Protein AF-A0A833GD86-F1 (afdb_monomer_lite)

Sequence (91 aa):
MLILVTGATGKVGQGFIGRLLSDPGGGDACVRAPCHNRMIEETHRVSIAGGSIADRGVVAAAMEHDLAQLFDWVREYERASDDPRKVWYLG

Secondary structure (DSSP, 8-state):
-EEE-TTTTSHHHHHHHHHHHH-GGGTT-EEEEEESS-----BTTEEEEES-TTSHHHHHHHT-S-HHHHHHHHHH-PPPTT-----PPP-

Foldseek 3Di:
DEDEQEPCVDPVNVVVVVCLVPDPVNPLYAYEYADEPDDDDDDPRYHYQYHDPVDPVSVCVSPVPPPVVVVVVVVVDDDDPPPPDDDDDDD

pLDDT: mean 78.74, std 12.84, range [32.59, 91.31]

Structure (mmCIF, N/CA/C/O backbone):
data_AF-A0A833GD86-F1
#
_entry.id   AF-A0A833GD86-F1
#
loop_
_atom_site.group_PDB
_atom_site.id
_atom_site.type_symbol
_atom_site.label_atom_id
_atom_site.label_alt_id
_atom_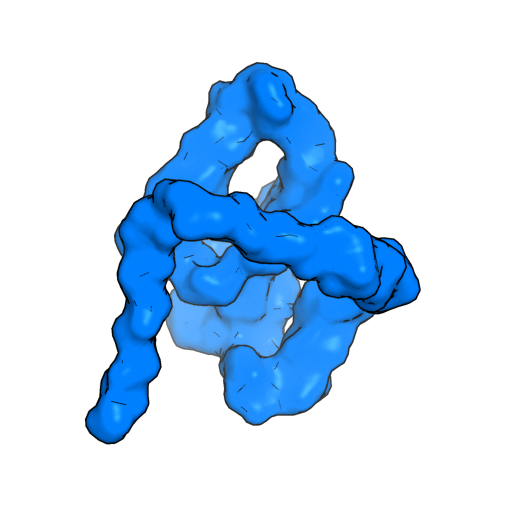site.label_comp_id
_atom_site.label_asym_id
_atom_site.label_entity_id
_atom_site.label_seq_id
_atom_site.pdbx_PDB_ins_code
_atom_site.Cartn_x
_atom_site.Cartn_y
_atom_site.Cartn_z
_atom_site.occupancy
_atom_site.B_iso_or_equiv
_atom_site.auth_seq_id
_atom_site.auth_comp_id
_atom_site.auth_asym_id
_atom_site.auth_atom_id
_atom_site.pdbx_PDB_model_num
ATOM 1 N N . MET A 1 1 ? 0.353 7.292 -10.893 1.00 78.00 1 MET A N 1
ATOM 2 C CA . MET A 1 1 ? 0.089 5.836 -10.736 1.00 78.00 1 MET A CA 1
ATOM 3 C C . MET A 1 1 ? 0.028 5.513 -9.249 1.00 78.00 1 MET A C 1
ATOM 5 O O . MET A 1 1 ? 0.871 6.032 -8.531 1.00 78.00 1 MET A O 1
ATOM 9 N N . LEU A 1 2 ? -0.927 4.707 -8.771 1.00 81.88 2 LEU A N 1
ATOM 10 C CA . LEU A 1 2 ? -1.001 4.311 -7.356 1.00 81.88 2 LEU A CA 1
ATOM 11 C C . LEU A 1 2 ? -0.532 2.863 -7.174 1.00 81.88 2 LEU A C 1
ATOM 13 O O . LEU A 1 2 ? -1.035 1.970 -7.846 1.00 81.88 2 LEU A O 1
ATOM 17 N N . ILE A 1 3 ? 0.405 2.635 -6.255 1.00 85.69 3 ILE A N 1
ATOM 18 C CA . ILE A 1 3 ? 0.927 1.309 -5.917 1.00 85.69 3 ILE A CA 1
ATOM 19 C C . ILE A 1 3 ? 0.512 0.955 -4.491 1.00 85.69 3 ILE A C 1
ATOM 21 O O . ILE A 1 3 ? 0.832 1.669 -3.538 1.00 85.69 3 ILE A O 1
ATOM 25 N N . LEU A 1 4 ? -0.168 -0.180 -4.340 1.00 88.19 4 LEU A N 1
ATOM 26 C CA . LEU A 1 4 ? -0.511 -0.737 -3.038 1.00 88.19 4 LEU A CA 1
ATOM 27 C C . LEU A 1 4 ? 0.657 -1.579 -2.510 1.00 88.19 4 LEU A C 1
ATOM 29 O O . LEU A 1 4 ? 1.044 -2.567 -3.131 1.00 88.19 4 LEU A O 1
ATOM 33 N N . VAL A 1 5 ? 1.203 -1.212 -1.350 1.00 88.69 5 VAL A N 1
ATOM 34 C CA . VAL A 1 5 ? 2.318 -1.938 -0.722 1.00 88.69 5 VAL A CA 1
ATOM 35 C C . VAL A 1 5 ? 1.857 -2.565 0.587 1.00 88.69 5 VAL A C 1
ATOM 37 O O . VAL A 1 5 ? 1.799 -1.922 1.635 1.00 88.69 5 VAL A O 1
ATOM 40 N N . THR A 1 6 ? 1.567 -3.861 0.545 1.00 87.00 6 THR A N 1
ATOM 41 C CA . THR A 1 6 ? 1.312 -4.658 1.749 1.00 87.00 6 THR A CA 1
ATOM 42 C C . THR A 1 6 ? 2.633 -4.963 2.453 1.00 87.00 6 THR A C 1
ATOM 44 O O . THR A 1 6 ? 3.599 -5.368 1.808 1.00 87.00 6 THR A O 1
ATOM 47 N N . GLY A 1 7 ? 2.704 -4.782 3.774 1.00 87.25 7 GLY A N 1
ATOM 48 C CA . GLY A 1 7 ? 3.962 -4.968 4.510 1.00 87.25 7 GLY A CA 1
ATOM 49 C C . GLY A 1 7 ? 4.958 -3.819 4.316 1.00 87.25 7 GLY A C 1
ATOM 50 O O . GLY A 1 7 ? 6.169 -4.027 4.417 1.00 87.25 7 GLY A O 1
ATOM 51 N N . ALA A 1 8 ? 4.458 -2.604 4.069 1.00 89.31 8 ALA A N 1
ATOM 52 C CA . ALA A 1 8 ? 5.255 -1.398 3.843 1.00 89.31 8 ALA A CA 1
ATOM 53 C C . ALA A 1 8 ? 6.283 -1.107 4.948 1.00 89.31 8 ALA A C 1
ATOM 55 O O . ALA A 1 8 ? 7.337 -0.547 4.675 1.00 89.31 8 ALA A O 1
ATOM 56 N N . THR A 1 9 ? 6.021 -1.526 6.188 1.00 89.69 9 THR A N 1
ATOM 57 C CA . THR A 1 9 ? 6.930 -1.335 7.333 1.00 89.69 9 THR A CA 1
ATOM 58 C C . THR A 1 9 ? 7.991 -2.438 7.454 1.00 89.69 9 THR A C 1
ATOM 60 O O . THR A 1 9 ? 8.770 -2.453 8.404 1.00 89.69 9 THR A O 1
ATOM 63 N N . GLY A 1 10 ? 7.952 -3.454 6.589 1.00 87.25 10 GLY A N 1
ATOM 64 C CA . GLY A 1 10 ? 8.915 -4.552 6.569 1.00 87.25 10 GLY A CA 1
ATOM 65 C C . GLY A 1 10 ? 10.196 -4.177 5.825 1.00 87.25 10 GLY A C 1
ATOM 66 O O . GLY A 1 10 ? 10.242 -3.180 5.112 1.00 87.25 10 GLY A O 1
ATOM 67 N N . LYS A 1 11 ? 11.235 -5.014 5.939 1.00 89.81 11 LYS A N 1
ATOM 68 C CA . LYS A 1 11 ? 12.537 -4.782 5.286 1.00 89.81 11 LYS A CA 1
ATOM 69 C C . LYS A 1 11 ? 12.400 -4.573 3.770 1.00 89.81 11 LYS A C 1
ATOM 71 O O . LYS A 1 11 ? 12.979 -3.642 3.224 1.00 89.81 11 LYS A O 1
ATOM 76 N N . VAL A 1 12 ? 11.613 -5.424 3.110 1.00 91.31 12 VAL A N 1
ATOM 77 C CA . VAL A 1 12 ? 11.391 -5.338 1.658 1.00 91.31 12 VAL A CA 1
ATOM 78 C C . VAL A 1 12 ? 10.520 -4.131 1.306 1.00 91.31 12 VAL A C 1
ATOM 80 O O . VAL A 1 12 ? 10.874 -3.386 0.399 1.00 91.31 12 VAL A O 1
ATOM 83 N N . GLY A 1 13 ? 9.432 -3.895 2.048 1.00 88.94 13 GLY A N 1
ATOM 84 C CA . GLY A 1 13 ? 8.529 -2.764 1.813 1.00 88.94 13 GLY A CA 1
ATOM 85 C C . GLY A 1 13 ? 9.233 -1.410 1.922 1.00 88.94 13 GLY A C 1
ATOM 86 O O . GLY A 1 13 ? 9.134 -0.597 1.010 1.00 88.94 13 GLY A O 1
ATOM 87 N N . GLN A 1 14 ? 10.019 -1.202 2.982 1.00 90.12 14 GLN A N 1
ATOM 88 C CA . GLN A 1 14 ? 10.807 0.019 3.176 1.00 90.12 14 GLN A CA 1
ATOM 89 C C . GLN A 1 14 ? 11.847 0.220 2.066 1.00 90.12 14 GLN A C 1
ATOM 91 O O . GLN A 1 14 ? 11.961 1.317 1.524 1.00 90.12 14 GLN A O 1
ATOM 96 N N . GLY A 1 15 ? 12.574 -0.839 1.688 1.00 89.81 15 GLY A N 1
ATOM 97 C CA . GLY A 1 15 ? 13.554 -0.771 0.600 1.00 89.81 15 GLY A CA 1
ATOM 98 C C . GLY A 1 15 ? 12.914 -0.445 -0.752 1.00 89.81 15 GLY A C 1
ATOM 99 O O . GLY A 1 15 ? 13.419 0.403 -1.485 1.00 89.81 15 GLY A O 1
ATOM 100 N N . PHE A 1 16 ? 11.775 -1.073 -1.056 1.00 90.75 16 PHE A N 1
ATOM 101 C CA . PHE A 1 16 ? 11.006 -0.800 -2.267 1.00 90.75 16 PHE A CA 1
ATOM 102 C C . PHE A 1 16 ? 10.515 0.650 -2.313 1.00 90.75 16 PHE A C 1
ATOM 104 O O . PHE A 1 16 ? 10.787 1.344 -3.289 1.00 90.75 16 PHE A O 1
ATOM 111 N N . ILE A 1 17 ? 9.848 1.125 -1.254 1.00 90.00 17 ILE A N 1
ATOM 112 C CA . ILE A 1 17 ? 9.313 2.493 -1.184 1.00 90.00 17 ILE A CA 1
ATOM 113 C C . ILE A 1 17 ? 10.449 3.509 -1.313 1.00 90.00 17 ILE A C 1
ATOM 115 O O . ILE A 1 17 ? 10.366 4.413 -2.140 1.00 90.00 17 ILE A O 1
ATOM 119 N N . GLY A 1 18 ? 11.542 3.330 -0.565 1.00 89.31 18 GLY A N 1
ATOM 120 C CA . GLY A 1 18 ? 12.694 4.226 -0.645 1.00 89.31 18 GLY A CA 1
ATOM 121 C C . GLY A 1 18 ? 13.276 4.303 -2.057 1.00 89.31 18 GLY A C 1
ATOM 122 O O . GLY A 1 18 ? 13.530 5.395 -2.567 1.00 89.31 18 GLY A O 1
ATOM 123 N N . ARG A 1 19 ? 13.435 3.154 -2.729 1.00 89.50 19 ARG A N 1
ATOM 124 C CA . ARG A 1 19 ? 13.983 3.107 -4.089 1.00 89.50 19 ARG A CA 1
ATOM 125 C C . ARG A 1 19 ? 13.031 3.702 -5.123 1.00 89.50 19 ARG A C 1
ATOM 127 O O . ARG A 1 19 ? 13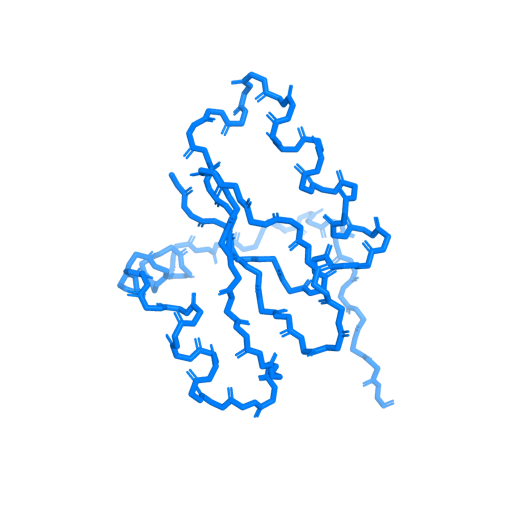.515 4.416 -5.994 1.00 89.50 19 ARG A O 1
ATOM 134 N N . LEU A 1 20 ? 11.729 3.427 -5.015 1.00 87.38 20 LEU A N 1
ATOM 135 C CA . LEU A 1 20 ? 10.686 3.947 -5.902 1.00 87.38 20 LEU A CA 1
ATOM 136 C C . LEU A 1 20 ? 10.610 5.474 -5.840 1.00 87.38 20 LEU A C 1
ATOM 138 O O . LEU A 1 20 ? 10.566 6.128 -6.875 1.00 87.38 20 LEU A O 1
ATOM 142 N N . LEU A 1 21 ? 10.613 6.039 -4.631 1.00 87.12 21 LEU A N 1
ATOM 143 C CA . LEU A 1 21 ? 10.510 7.487 -4.439 1.00 87.12 21 LEU A CA 1
ATOM 144 C C . LEU A 1 21 ? 11.782 8.229 -4.863 1.00 87.12 21 LEU A C 1
ATOM 146 O O . LEU A 1 21 ? 11.700 9.386 -5.264 1.00 87.12 21 LEU A O 1
ATOM 150 N N . SER A 1 22 ? 12.936 7.563 -4.790 1.00 86.25 22 SER A N 1
ATOM 151 C CA . SER A 1 22 ? 14.230 8.135 -5.181 1.00 86.25 22 SER A CA 1
ATOM 152 C C . SER A 1 22 ? 14.564 7.937 -6.666 1.00 86.25 22 SER A C 1
ATOM 154 O O . SER A 1 22 ? 15.541 8.513 -7.137 1.00 86.25 22 SER A O 1
ATOM 156 N N . ASP A 1 23 ? 13.813 7.105 -7.401 1.00 81.94 23 ASP A N 1
ATOM 157 C CA . ASP A 1 23 ? 14.048 6.859 -8.828 1.00 81.94 23 ASP A CA 1
ATOM 158 C C . ASP A 1 23 ? 13.397 7.951 -9.689 1.00 81.94 23 ASP A C 1
ATOM 160 O O . ASP A 1 23 ? 12.171 8.087 -9.649 1.00 81.94 23 ASP A O 1
ATOM 164 N N . PRO A 1 24 ? 14.151 8.668 -10.539 1.00 73.88 24 PRO A N 1
ATOM 165 C CA . PRO A 1 24 ? 13.565 9.542 -11.555 1.00 73.88 24 PRO A CA 1
ATOM 166 C C . PRO A 1 24 ? 12.612 8.798 -12.506 1.00 73.88 24 PRO A C 1
ATOM 168 O O . PRO A 1 24 ? 11.607 9.358 -12.938 1.00 73.88 24 PRO A O 1
ATOM 171 N N . GLY A 1 25 ? 12.878 7.519 -12.794 1.00 76.38 25 GLY A N 1
ATOM 172 C CA . GLY A 1 25 ? 11.995 6.641 -13.567 1.00 76.38 25 GLY A CA 1
ATOM 173 C C . GLY A 1 25 ? 10.735 6.203 -12.812 1.00 76.38 25 GLY A C 1
ATOM 174 O O . GLY A 1 25 ? 9.811 5.673 -13.421 1.00 76.38 25 GLY A O 1
ATOM 175 N N . GLY A 1 26 ? 10.666 6.451 -11.499 1.00 64.94 26 GLY A N 1
ATOM 176 C CA . GLY A 1 26 ? 9.476 6.237 -10.674 1.00 64.94 26 GLY A CA 1
ATOM 177 C C . GLY A 1 26 ? 8.373 7.278 -10.898 1.00 64.94 26 GLY A C 1
ATOM 178 O O . GLY A 1 26 ? 7.260 7.083 -10.406 1.00 64.94 26 GLY A O 1
ATOM 179 N N . GLY A 1 27 ? 8.661 8.365 -11.629 1.00 81.19 27 GLY A N 1
ATOM 180 C CA . GLY A 1 27 ? 7.700 9.404 -12.013 1.00 81.19 27 GLY A CA 1
ATOM 181 C C . GLY A 1 27 ? 6.835 9.890 -10.845 1.00 81.19 27 GLY A C 1
ATOM 182 O O . GLY A 1 27 ? 7.307 9.991 -9.712 1.00 81.19 27 GLY A O 1
ATOM 183 N N . ASP A 1 28 ? 5.540 10.086 -11.107 1.00 82.56 28 ASP A N 1
ATOM 184 C CA . ASP A 1 28 ? 4.529 10.493 -10.117 1.00 82.56 28 ASP A CA 1
ATOM 185 C C . ASP A 1 28 ? 3.848 9.286 -9.445 1.00 82.56 28 ASP A C 1
ATOM 187 O O . ASP A 1 28 ? 2.639 9.273 -9.184 1.00 82.56 28 ASP A O 1
ATOM 191 N N . ALA A 1 29 ? 4.589 8.195 -9.229 1.00 83.69 29 ALA A N 1
ATOM 192 C CA . ALA A 1 29 ? 4.056 7.058 -8.491 1.00 83.69 29 ALA A CA 1
ATOM 193 C C . ALA A 1 29 ? 3.780 7.453 -7.032 1.00 83.69 29 ALA A C 1
ATOM 195 O O . ALA A 1 29 ? 4.674 7.945 -6.336 1.00 83.69 29 ALA A O 1
ATOM 196 N N . CYS A 1 30 ? 2.560 7.200 -6.571 1.00 87.12 30 CYS A N 1
ATOM 197 C CA . CYS A 1 30 ? 2.161 7.309 -5.176 1.00 87.12 30 CYS A CA 1
ATOM 198 C C . CYS A 1 30 ? 2.036 5.910 -4.573 1.00 87.12 30 CYS A C 1
ATOM 200 O O . CYS A 1 30 ? 1.701 4.945 -5.262 1.00 87.12 30 CYS A O 1
ATOM 202 N N . VAL A 1 31 ? 2.273 5.807 -3.274 1.00 88.88 31 VAL A N 1
ATOM 203 C CA . VAL A 1 31 ? 2.154 4.580 -2.494 1.00 88.88 31 VAL A CA 1
ATOM 204 C C . VAL A 1 31 ? 0.965 4.699 -1.551 1.00 88.88 31 VAL A C 1
ATOM 206 O O . VAL A 1 31 ? 0.792 5.713 -0.870 1.00 88.88 31 VAL A O 1
ATOM 209 N N . ARG A 1 32 ? 0.167 3.635 -1.474 1.00 89.75 32 ARG A N 1
ATOM 210 C CA . ARG A 1 32 ? -0.776 3.418 -0.377 1.00 89.75 32 ARG A CA 1
ATOM 211 C C . ARG A 1 32 ? -0.369 2.175 0.397 1.00 89.75 32 ARG A C 1
ATOM 213 O O . ARG A 1 32 ? -0.084 1.135 -0.195 1.00 89.75 32 ARG A O 1
ATOM 220 N N . ALA A 1 33 ? -0.322 2.286 1.717 1.00 87.06 33 ALA A N 1
ATOM 221 C CA . ALA A 1 33 ? 0.137 1.216 2.590 1.00 87.06 33 ALA A CA 1
ATOM 222 C C . ALA A 1 33 ? -0.917 0.887 3.653 1.00 87.06 33 ALA A C 1
ATOM 224 O O . ALA A 1 33 ? -1.193 1.729 4.507 1.00 87.06 33 ALA A O 1
ATOM 225 N N . PRO A 1 34 ? -1.491 -0.329 3.648 1.00 83.62 34 PRO A N 1
ATOM 226 C CA . PRO A 1 34 ? -2.250 -0.832 4.781 1.00 83.62 34 PRO A CA 1
ATOM 227 C C . PRO A 1 34 ? -1.308 -1.083 5.965 1.00 83.62 34 PRO A C 1
ATOM 229 O O . PRO A 1 34 ? -0.403 -1.920 5.870 1.00 83.62 34 PRO A O 1
ATOM 232 N N . CYS A 1 35 ? -1.499 -0.362 7.069 1.00 81.00 35 CYS A N 1
ATOM 233 C CA . CYS A 1 35 ? -0.624 -0.416 8.242 1.00 81.00 35 CYS A CA 1
ATOM 234 C C . CYS A 1 35 ? -1.438 -0.673 9.516 1.00 81.00 35 CYS A C 1
ATOM 236 O O . CYS A 1 35 ? -2.331 0.100 9.850 1.00 81.00 35 CYS A O 1
ATOM 238 N N . HIS A 1 36 ? -1.106 -1.746 10.246 1.00 80.50 36 HIS A N 1
ATOM 239 C CA . HIS A 1 36 ? -1.826 -2.144 11.464 1.00 80.50 36 HIS A CA 1
ATOM 240 C C . HIS A 1 36 ? -1.127 -1.679 12.753 1.00 80.50 36 HIS A C 1
ATOM 242 O O . HIS A 1 36 ? -1.656 -0.840 13.470 1.00 80.50 36 HIS A O 1
ATOM 248 N N . ASN A 1 37 ? 0.082 -2.188 13.031 1.00 77.69 37 ASN A N 1
ATOM 249 C CA . ASN A 1 37 ? 0.814 -1.901 14.281 1.00 77.69 37 ASN A CA 1
ATOM 250 C C . ASN A 1 37 ? 2.006 -0.959 14.112 1.00 77.69 37 ASN A C 1
ATOM 252 O O . ASN A 1 37 ? 2.502 -0.403 15.087 1.00 77.69 37 ASN A O 1
ATOM 256 N N . ARG A 1 38 ? 2.534 -0.849 12.895 1.00 77.19 38 ARG A N 1
ATOM 257 C CA . ARG A 1 38 ? 3.684 -0.004 12.582 1.00 77.19 38 ARG A CA 1
ATOM 258 C C . ARG A 1 38 ? 3.250 0.957 11.502 1.00 77.19 38 ARG A C 1
ATOM 260 O O . ARG A 1 38 ? 2.638 0.530 10.529 1.00 77.19 38 ARG A O 1
ATOM 267 N N . MET A 1 39 ? 3.560 2.225 11.705 1.00 78.94 39 MET A N 1
ATOM 268 C CA . MET A 1 39 ? 3.244 3.288 10.766 1.00 78.94 39 MET A CA 1
ATOM 269 C C . MET A 1 39 ? 4.511 3.671 10.011 1.00 78.94 39 MET A C 1
ATOM 271 O O . MET A 1 39 ? 5.625 3.491 10.506 1.00 78.94 39 MET A O 1
ATOM 275 N N . ILE A 1 40 ? 4.320 4.165 8.798 1.00 83.00 40 ILE A N 1
ATOM 276 C CA . ILE A 1 40 ? 5.350 4.857 8.026 1.00 83.00 40 ILE A CA 1
ATOM 277 C C . ILE A 1 40 ? 4.991 6.341 8.018 1.00 83.00 40 ILE A C 1
ATOM 279 O O . ILE A 1 40 ? 3.866 6.707 8.352 1.00 83.00 40 ILE A O 1
ATOM 283 N N . GLU A 1 41 ? 5.938 7.207 7.697 1.00 85.38 41 GLU A N 1
ATOM 284 C CA . GLU A 1 41 ? 5.628 8.630 7.599 1.00 85.38 41 GLU A CA 1
ATOM 285 C C . GLU A 1 41 ? 4.759 8.885 6.361 1.00 85.38 41 GLU A C 1
ATOM 287 O O . GLU A 1 41 ? 5.092 8.446 5.255 1.00 85.38 41 GLU A O 1
ATOM 292 N N . GLU A 1 42 ? 3.625 9.559 6.554 1.00 88.62 42 GLU A N 1
ATOM 293 C CA . GLU A 1 42 ? 2.804 10.015 5.437 1.00 88.62 42 GLU A CA 1
ATOM 294 C C . GLU A 1 42 ? 3.476 11.199 4.749 1.00 88.62 42 GLU A C 1
ATOM 296 O O . GLU A 1 42 ? 4.005 12.109 5.382 1.00 88.62 42 GLU A O 1
ATOM 301 N N . THR A 1 43 ? 3.448 11.190 3.423 1.00 89.19 43 THR A N 1
ATOM 302 C CA . THR A 1 43 ? 4.018 12.253 2.595 1.00 89.19 43 THR A CA 1
ATOM 303 C C . THR A 1 43 ? 3.083 12.532 1.428 1.00 89.19 43 THR A C 1
ATOM 305 O O . THR A 1 43 ? 2.152 11.776 1.161 1.00 89.19 43 THR A O 1
ATOM 308 N N . HIS A 1 44 ? 3.375 13.564 0.639 1.00 86.31 44 HIS A N 1
ATOM 309 C CA . HIS A 1 44 ? 2.633 13.841 -0.596 1.00 86.31 44 HIS A CA 1
ATOM 310 C C . HIS A 1 44 ? 2.585 12.657 -1.592 1.00 86.31 44 HIS A C 1
ATOM 312 O O . HIS A 1 44 ? 1.712 12.629 -2.454 1.00 86.31 44 HIS A O 1
ATOM 318 N N . ARG A 1 45 ? 3.492 11.670 -1.473 1.00 87.50 45 ARG A N 1
ATOM 319 C CA . ARG A 1 45 ? 3.528 10.447 -2.298 1.00 87.50 45 ARG A CA 1
ATOM 320 C C . ARG A 1 45 ? 3.254 9.166 -1.514 1.00 87.50 45 ARG A C 1
ATOM 322 O O . ARG A 1 45 ? 3.291 8.093 -2.110 1.00 87.50 45 ARG A O 1
ATOM 329 N N . VAL A 1 46 ? 2.997 9.237 -0.209 1.00 89.81 46 VAL A N 1
ATOM 330 C CA . VAL A 1 46 ? 2.778 8.065 0.652 1.00 89.81 46 VAL A CA 1
ATOM 331 C C . VAL A 1 46 ? 1.567 8.312 1.541 1.00 89.81 46 VAL A C 1
ATOM 333 O O . VAL A 1 46 ? 1.590 9.202 2.381 1.00 89.81 46 VAL A O 1
ATOM 336 N N . SER A 1 47 ? 0.537 7.487 1.379 1.00 90.44 47 SER A N 1
ATOM 337 C CA . SER A 1 47 ? -0.682 7.503 2.199 1.00 90.44 47 SER A CA 1
ATOM 338 C C . SER A 1 47 ? -0.844 6.191 2.958 1.00 90.44 47 SER A C 1
ATOM 340 O O . SER A 1 47 ? -0.455 5.128 2.457 1.00 90.44 47 SER A O 1
ATOM 342 N N . ILE A 1 48 ? -1.438 6.236 4.149 1.00 87.69 48 ILE A N 1
ATOM 343 C CA . ILE A 1 48 ? -1.713 5.043 4.946 1.00 87.69 48 ILE A CA 1
ATOM 344 C C . ILE A 1 48 ? -3.207 4.727 4.962 1.00 87.69 48 ILE A C 1
ATOM 346 O O . ILE A 1 48 ? -4.051 5.575 5.227 1.00 87.69 48 ILE A O 1
ATOM 350 N N . ALA A 1 49 ? -3.527 3.453 4.735 1.00 84.69 49 ALA A N 1
ATOM 351 C CA . ALA A 1 49 ? -4.811 2.881 5.116 1.00 84.69 49 ALA A CA 1
ATOM 352 C C . ALA A 1 49 ? -4.635 2.210 6.488 1.00 84.69 49 ALA A C 1
ATOM 354 O O . ALA A 1 49 ? -4.008 1.157 6.605 1.00 84.69 49 ALA A O 1
ATOM 355 N N . GLY A 1 50 ? -5.113 2.852 7.552 1.00 81.56 50 GLY A N 1
ATOM 356 C CA . GLY A 1 50 ? -4.969 2.323 8.908 1.00 81.56 50 GLY A CA 1
ATOM 357 C C . GLY A 1 50 ? -5.794 1.051 9.106 1.00 81.56 50 GLY A C 1
ATOM 358 O O . GLY A 1 50 ? -6.988 1.043 8.824 1.00 81.56 50 GLY A O 1
ATOM 359 N N . GLY A 1 51 ? -5.170 -0.011 9.616 1.00 82.62 51 GLY A N 1
ATOM 360 C CA . GLY A 1 51 ? -5.845 -1.247 10.003 1.00 82.62 51 GLY A CA 1
ATOM 361 C C . GLY A 1 51 ? -5.208 -2.521 9.448 1.00 82.62 51 GLY A C 1
ATOM 362 O O . GLY A 1 51 ? -4.129 -2.517 8.855 1.00 82.62 51 GLY A O 1
ATOM 363 N N . SER A 1 52 ? -5.855 -3.653 9.720 1.00 82.69 52 SER A N 1
ATOM 364 C CA . SER A 1 52 ? -5.373 -4.968 9.295 1.00 82.69 52 SER A CA 1
ATOM 365 C C . SER A 1 52 ? -5.850 -5.285 7.884 1.00 82.69 52 SER A C 1
ATOM 367 O O . SER A 1 52 ? -7.013 -5.070 7.569 1.00 82.69 52 SER A O 1
ATOM 369 N N . ILE A 1 53 ? -4.997 -5.901 7.063 1.00 83.44 53 ILE A N 1
ATOM 370 C CA . ILE A 1 53 ? -5.417 -6.453 5.764 1.00 83.44 53 ILE A CA 1
ATOM 371 C C . ILE A 1 53 ? -6.457 -7.582 5.909 1.00 83.44 53 ILE A C 1
ATOM 373 O O . ILE A 1 53 ? -7.140 -7.920 4.950 1.00 83.44 53 ILE A O 1
ATOM 377 N N . ALA A 1 54 ? -6.597 -8.163 7.107 1.00 85.19 54 ALA A N 1
ATOM 378 C CA . ALA A 1 54 ? -7.660 -9.120 7.407 1.00 85.19 54 ALA A CA 1
ATOM 379 C C . ALA A 1 54 ? -9.048 -8.456 7.521 1.00 85.19 54 ALA A C 1
ATOM 381 O O . ALA A 1 54 ? -10.065 -9.147 7.466 1.00 85.19 54 ALA A O 1
ATOM 382 N N . ASP A 1 55 ? -9.098 -7.133 7.685 1.00 86.12 55 ASP A N 1
ATOM 383 C CA . ASP A 1 55 ? -10.334 -6.362 7.729 1.00 86.12 55 ASP A CA 1
ATOM 384 C C . ASP A 1 55 ? -10.746 -5.946 6.309 1.00 86.12 55 ASP A C 1
ATOM 386 O O . ASP A 1 55 ? -10.028 -5.237 5.599 1.00 86.12 55 ASP A O 1
ATOM 390 N N . ARG A 1 56 ? -11.944 -6.373 5.894 1.00 85.75 56 ARG A N 1
ATOM 391 C CA . ARG A 1 56 ? -12.500 -6.048 4.575 1.00 85.75 56 ARG A CA 1
ATOM 392 C C . ARG A 1 56 ? -12.698 -4.549 4.352 1.00 85.75 56 ARG A C 1
ATOM 394 O O . ARG A 1 56 ? -12.535 -4.106 3.221 1.00 85.75 56 ARG A O 1
ATOM 401 N N . GLY A 1 57 ? -13.042 -3.782 5.383 1.00 85.12 57 GLY A N 1
ATOM 402 C CA . GLY A 1 57 ? -13.208 -2.332 5.287 1.00 85.12 57 GLY A CA 1
ATOM 403 C C . GLY A 1 57 ? -11.881 -1.627 5.022 1.00 85.12 57 GLY A C 1
ATOM 404 O O . GLY A 1 57 ? -11.813 -0.734 4.182 1.00 85.12 57 GLY A O 1
ATOM 405 N N . VAL A 1 58 ? -10.804 -2.093 5.657 1.00 84.38 58 VAL A N 1
ATOM 406 C CA . VAL A 1 58 ? -9.444 -1.580 5.423 1.00 84.38 58 VAL A CA 1
ATOM 407 C C . VAL A 1 58 ? -8.986 -1.902 4.006 1.00 84.38 58 VAL A C 1
ATOM 409 O O . VAL A 1 58 ? -8.423 -1.041 3.334 1.00 84.38 58 VAL A O 1
ATOM 412 N N . VAL A 1 59 ? -9.255 -3.120 3.525 1.00 85.19 59 VAL A N 1
ATOM 413 C CA . VAL A 1 59 ? -8.966 -3.503 2.136 1.00 85.19 59 VAL A CA 1
ATOM 414 C C . VAL A 1 59 ? -9.768 -2.644 1.161 1.00 85.19 59 VAL A C 1
ATOM 416 O O . VAL A 1 59 ? -9.186 -2.110 0.223 1.00 85.19 59 VAL A O 1
ATOM 419 N N . ALA A 1 60 ? -11.064 -2.442 1.402 1.00 84.56 60 ALA A N 1
ATOM 420 C CA . ALA A 1 60 ? -11.906 -1.603 0.552 1.00 84.56 60 ALA A CA 1
ATOM 421 C C . ALA A 1 60 ? -11.392 -0.155 0.482 1.00 84.56 60 ALA A C 1
ATOM 423 O O . ALA A 1 60 ? -11.210 0.362 -0.614 1.00 84.56 60 ALA A O 1
ATOM 424 N N . ALA A 1 61 ? -11.061 0.462 1.620 1.00 82.44 61 ALA A N 1
ATOM 425 C CA . ALA A 1 61 ? -10.488 1.811 1.672 1.00 82.44 61 ALA A CA 1
ATOM 426 C C . ALA A 1 61 ? -9.099 1.887 1.002 1.00 82.44 61 ALA A C 1
ATOM 428 O O . ALA A 1 61 ? -8.763 2.833 0.283 1.00 82.44 61 ALA A O 1
ATOM 429 N N . ALA A 1 62 ? -8.268 0.857 1.191 1.00 84.19 62 ALA A N 1
ATOM 430 C CA . ALA A 1 62 ? -6.970 0.766 0.534 1.00 84.19 62 ALA A CA 1
ATOM 431 C C . ALA A 1 62 ? -7.096 0.637 -0.993 1.00 84.19 62 ALA A C 1
ATOM 433 O O . ALA A 1 62 ? -6.244 1.147 -1.721 1.00 84.19 62 ALA A O 1
ATOM 434 N N . MET A 1 63 ? -8.164 -0.007 -1.464 1.00 82.50 63 MET A N 1
ATOM 435 C CA . MET A 1 63 ? -8.472 -0.230 -2.875 1.00 82.50 63 MET A CA 1
ATOM 436 C C . MET A 1 63 ? -9.426 0.813 -3.473 1.00 82.50 63 MET A C 1
ATOM 438 O O . MET A 1 63 ? -9.778 0.692 -4.637 1.00 82.50 63 MET A O 1
ATOM 442 N N . GLU A 1 64 ? -9.829 1.847 -2.729 1.00 79.00 64 GLU A N 1
ATOM 443 C CA . GLU A 1 64 ? -10.837 2.836 -3.159 1.00 79.00 64 GLU A CA 1
ATOM 444 C C . GLU A 1 64 ? -10.420 3.662 -4.402 1.00 79.00 64 GLU A C 1
ATOM 446 O O . GLU A 1 64 ? -11.211 4.432 -4.939 1.00 79.00 64 GLU A O 1
ATOM 451 N N . HIS A 1 65 ? -9.206 3.468 -4.932 1.00 65.31 65 HIS A N 1
ATOM 452 C CA . HIS A 1 65 ? -8.824 3.951 -6.260 1.00 65.31 65 HIS A CA 1
ATOM 453 C C . HIS A 1 65 ? -9.038 2.900 -7.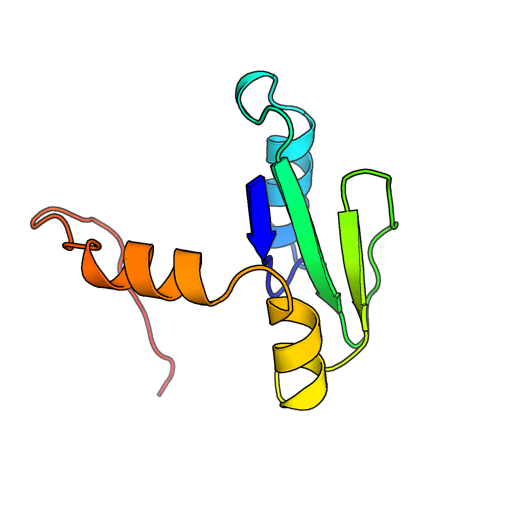350 1.00 65.31 65 HIS A C 1
ATOM 455 O O . HIS A 1 65 ? -8.550 1.779 -7.255 1.00 65.31 65 HIS A O 1
ATOM 461 N N . ASP A 1 66 ? -9.738 3.347 -8.392 1.00 58.62 66 ASP A N 1
ATOM 462 C CA . ASP A 1 66 ? -10.125 2.680 -9.635 1.00 58.62 66 ASP A CA 1
ATOM 463 C C . ASP A 1 66 ? -9.842 1.171 -9.733 1.00 58.62 66 ASP A C 1
ATOM 465 O O . ASP A 1 66 ? -9.000 0.694 -10.498 1.00 58.62 66 ASP A O 1
ATOM 469 N N . LEU A 1 67 ? -10.616 0.402 -8.961 1.00 54.72 67 LEU A N 1
ATOM 470 C CA . LEU A 1 67 ? -10.719 -1.051 -9.087 1.00 54.72 67 LEU A CA 1
ATOM 471 C C . LEU A 1 67 ? -10.995 -1.488 -10.533 1.00 54.72 67 LEU A C 1
ATOM 473 O O . LEU A 1 67 ? -10.593 -2.589 -10.903 1.00 54.72 67 LEU A O 1
ATOM 477 N N . ALA A 1 68 ? -11.649 -0.652 -11.349 1.00 55.28 68 ALA A N 1
ATOM 478 C CA . ALA A 1 68 ? -11.928 -0.977 -12.743 1.00 55.28 68 ALA A CA 1
ATOM 479 C C . ALA A 1 68 ? -10.631 -1.119 -13.555 1.00 55.28 68 ALA A C 1
ATOM 481 O O . ALA A 1 68 ? -10.455 -2.129 -14.230 1.00 55.28 68 ALA A O 1
ATOM 482 N N . GLN A 1 69 ? -9.667 -0.208 -13.378 1.00 58.47 69 GLN A N 1
ATOM 483 C CA . GLN A 1 69 ? -8.352 -0.320 -14.024 1.00 58.47 69 GLN A CA 1
ATOM 484 C C . GLN A 1 69 ? -7.578 -1.559 -13.561 1.00 58.47 69 GLN A C 1
ATOM 486 O O . GLN A 1 69 ? -6.882 -2.182 -14.359 1.00 58.47 69 GLN A O 1
ATOM 491 N N . LEU A 1 70 ? -7.707 -1.951 -12.288 1.00 58.59 70 LEU A N 1
ATOM 492 C CA . LEU A 1 70 ? -7.094 -3.185 -11.793 1.00 58.59 70 LEU A CA 1
ATOM 493 C C . LEU A 1 70 ? -7.701 -4.414 -12.483 1.00 58.59 70 LEU A C 1
ATOM 495 O O . LEU A 1 70 ? -6.964 -5.300 -12.907 1.00 58.59 70 LEU A O 1
ATOM 499 N N . PHE A 1 71 ? -9.028 -4.474 -12.608 1.00 63.56 71 PHE A N 1
ATOM 500 C CA . PHE A 1 71 ? -9.706 -5.572 -13.297 1.00 63.56 71 PHE A CA 1
ATOM 501 C C . PHE A 1 71 ? -9.328 -5.656 -14.775 1.00 63.56 71 PHE A C 1
ATOM 503 O O . PHE A 1 71 ? -9.078 -6.760 -15.264 1.00 63.56 71 PHE A O 1
ATOM 510 N N . ASP A 1 72 ? -9.242 -4.516 -15.458 1.00 65.12 72 ASP A N 1
ATOM 511 C CA . ASP A 1 72 ? -8.810 -4.453 -16.854 1.00 65.12 72 ASP A CA 1
ATOM 512 C C . ASP A 1 72 ? -7.358 -4.938 -17.001 1.00 65.12 72 ASP A C 1
ATOM 514 O O . ASP A 1 72 ? -7.067 -5.784 -17.844 1.00 65.12 72 ASP A O 1
ATOM 518 N N . TRP A 1 73 ? -6.466 -4.530 -16.094 1.00 60.06 73 TRP A N 1
ATOM 519 C CA . TRP A 1 73 ? -5.066 -4.959 -16.108 1.00 60.06 73 TRP A CA 1
ATOM 520 C C . TRP A 1 73 ? -4.884 -6.448 -15.778 1.00 60.06 73 TRP A C 1
ATOM 522 O O . TRP A 1 73 ? -4.089 -7.136 -16.414 1.00 60.06 73 TRP A O 1
ATOM 532 N N . VAL A 1 74 ? -5.636 -6.983 -14.807 1.00 74.31 74 VAL A N 1
ATOM 533 C CA . VAL A 1 74 ? -5.602 -8.420 -14.476 1.00 74.31 74 VAL A CA 1
ATOM 534 C C . VAL A 1 74 ? -6.145 -9.270 -15.623 1.00 74.31 74 VAL A C 1
ATOM 536 O O . VAL A 1 74 ? -5.641 -10.367 -15.847 1.00 74.31 74 VAL A O 1
ATOM 539 N N . ARG A 1 75 ? -7.144 -8.784 -16.367 1.00 71.25 75 ARG A N 1
ATOM 540 C CA . ARG A 1 75 ? -7.661 -9.484 -17.552 1.00 71.25 75 ARG A CA 1
ATOM 541 C C . ARG A 1 75 ? -6.612 -9.656 -18.644 1.00 71.25 75 ARG A C 1
ATOM 543 O O . ARG A 1 75 ? -6.627 -10.675 -19.326 1.00 71.25 75 ARG A O 1
ATOM 550 N N . GLU A 1 76 ? -5.737 -8.673 -18.799 1.00 74.25 76 GLU A N 1
ATOM 551 C CA . GLU A 1 76 ? -4.665 -8.678 -19.797 1.00 74.25 76 GLU A CA 1
ATOM 552 C C . GLU A 1 76 ? -3.374 -9.333 -19.285 1.00 74.25 76 GLU A C 1
ATOM 554 O O . GLU A 1 76 ? -2.443 -9.564 -20.056 1.00 74.25 76 GLU A O 1
ATOM 559 N N . TYR A 1 77 ? -3.299 -9.655 -17.990 1.00 75.81 77 TYR A N 1
ATOM 560 C CA . T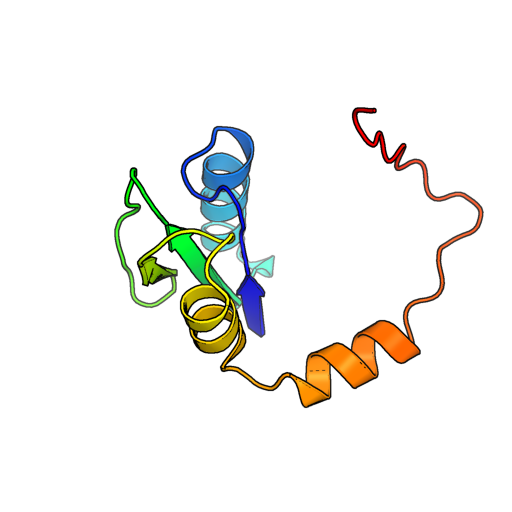YR A 1 77 ? -2.114 -10.261 -17.401 1.00 75.81 77 TYR A CA 1
ATOM 561 C C . TYR A 1 77 ? -1.942 -11.714 -17.863 1.00 75.81 77 TYR A C 1
ATOM 563 O O . TYR A 1 77 ? -2.538 -12.645 -17.316 1.00 75.81 77 TYR A O 1
ATOM 571 N N . GLU A 1 78 ? -1.054 -11.917 -18.833 1.00 75.50 78 GLU A N 1
ATOM 572 C CA . GLU A 1 78 ? -0.570 -13.234 -19.232 1.00 75.50 78 GLU A CA 1
ATOM 573 C C . GLU A 1 78 ? 0.800 -13.508 -18.600 1.00 75.50 78 GLU A C 1
ATOM 575 O O . GLU A 1 78 ? 1.727 -12.694 -18.653 1.00 75.50 78 GLU A O 1
ATOM 580 N N . ARG A 1 79 ? 0.940 -14.668 -17.950 1.00 75.44 79 ARG A N 1
ATOM 581 C CA . ARG A 1 79 ? 2.196 -15.041 -17.300 1.00 75.44 79 ARG A CA 1
ATOM 582 C C . ARG A 1 79 ? 3.205 -15.481 -18.357 1.00 75.44 79 ARG A C 1
ATOM 584 O O . ARG A 1 79 ? 2.973 -16.467 -19.049 1.00 75.44 79 ARG A O 1
ATOM 591 N N . ALA A 1 80 ? 4.350 -14.803 -18.411 1.00 79.56 80 ALA A N 1
ATOM 592 C CA . ALA A 1 80 ? 5.466 -15.222 -19.252 1.00 79.56 80 ALA A 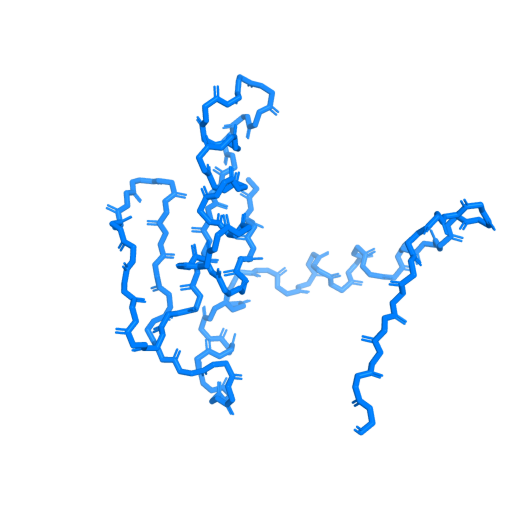CA 1
ATOM 593 C C . ALA A 1 80 ? 5.877 -16.671 -18.930 1.00 79.56 80 ALA A C 1
ATOM 595 O O . ALA A 1 80 ? 5.993 -17.057 -17.762 1.00 79.56 80 ALA A O 1
ATOM 596 N N . SER A 1 81 ? 6.089 -17.478 -19.971 1.00 77.00 81 SER A N 1
ATOM 597 C CA . SER A 1 81 ? 6.391 -18.910 -19.845 1.00 77.00 81 SER A CA 1
ATOM 598 C C . SER A 1 81 ? 7.710 -19.199 -19.121 1.00 77.00 81 SER A C 1
ATOM 600 O O . SER A 1 81 ? 7.902 -20.293 -18.600 1.00 77.00 81 SER A O 1
ATOM 602 N N . ASP A 1 82 ? 8.615 -18.226 -19.088 1.00 84.06 82 ASP A N 1
ATOM 603 C CA . ASP A 1 82 ? 9.944 -18.286 -18.482 1.00 84.06 82 ASP A CA 1
ATOM 604 C C . ASP A 1 82 ? 10.048 -17.501 -17.163 1.00 84.06 82 ASP A C 1
ATOM 606 O O . ASP A 1 82 ? 11.144 -17.324 -16.633 1.00 84.06 82 ASP A O 1
ATOM 610 N N . ASP A 1 83 ? 8.921 -17.054 -16.602 1.00 81.62 83 ASP A N 1
ATOM 611 C CA . ASP A 1 83 ? 8.893 -16.259 -15.377 1.00 81.62 83 ASP A CA 1
ATOM 612 C C . ASP A 1 83 ? 9.555 -17.007 -14.194 1.00 81.62 83 ASP A C 1
ATOM 614 O O . ASP A 1 83 ? 9.000 -17.992 -13.687 1.00 81.62 83 ASP A O 1
ATOM 618 N N . PRO A 1 84 ? 10.714 -16.532 -13.686 1.00 71.44 84 PRO A N 1
ATOM 619 C CA . PRO A 1 84 ? 11.514 -17.252 -12.697 1.00 71.44 84 PRO A CA 1
ATOM 620 C C . PRO A 1 84 ? 10.920 -17.195 -11.281 1.00 71.44 84 PRO A C 1
ATOM 622 O O . PRO A 1 84 ? 11.476 -17.788 -10.348 1.00 71.44 84 PRO A O 1
ATOM 625 N N . 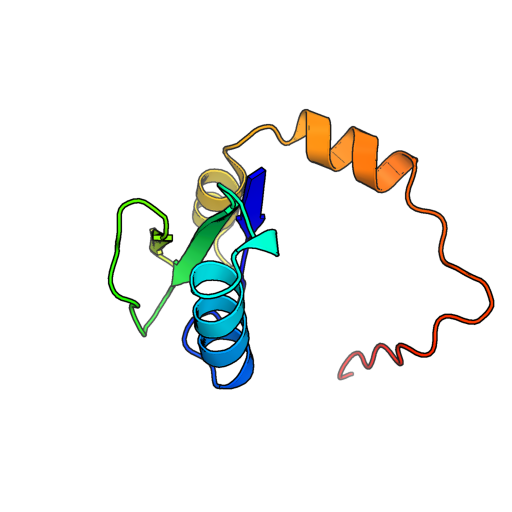ARG A 1 85 ? 9.813 -16.464 -11.074 1.00 78.12 85 ARG A N 1
ATOM 626 C CA . ARG A 1 85 ? 9.192 -16.293 -9.755 1.00 78.12 85 ARG A CA 1
ATOM 627 C C . ARG A 1 85 ? 8.632 -17.622 -9.233 1.00 78.12 85 ARG A C 1
ATOM 629 O O . ARG A 1 85 ? 7.650 -18.160 -9.747 1.00 78.12 85 ARG A O 1
ATOM 636 N N . LYS A 1 86 ? 9.224 -18.119 -8.140 1.00 55.66 86 LYS A N 1
ATOM 637 C CA . LYS A 1 86 ? 8.710 -19.242 -7.338 1.00 55.66 86 LYS A CA 1
ATOM 638 C C . LYS A 1 86 ? 7.764 -18.705 -6.263 1.00 55.66 86 LYS A C 1
ATOM 640 O O . LYS A 1 86 ? 8.218 -18.104 -5.292 1.00 55.66 86 LYS A O 1
ATOM 645 N N . VAL A 1 87 ? 6.458 -18.903 -6.445 1.00 64.12 87 VAL A N 1
ATOM 646 C CA . VAL A 1 87 ? 5.447 -18.559 -5.435 1.00 64.12 87 VAL A CA 1
ATOM 647 C C . VAL A 1 87 ? 5.343 -19.721 -4.455 1.00 64.12 87 VAL A C 1
ATOM 649 O O . VAL A 1 87 ? 4.918 -20.813 -4.823 1.00 64.12 87 VAL A O 1
ATOM 652 N N . TRP A 1 88 ? 5.761 -19.486 -3.216 1.00 40.38 88 TRP A N 1
ATOM 653 C CA . TRP A 1 88 ? 5.607 -20.435 -2.121 1.00 40.38 88 TRP A CA 1
ATOM 654 C C . TRP A 1 88 ? 4.380 -20.034 -1.313 1.00 40.38 88 TRP A C 1
ATOM 656 O O . TRP A 1 88 ? 4.360 -18.956 -0.721 1.00 40.38 88 TRP A O 1
ATOM 666 N N . TYR A 1 89 ? 3.370 -20.896 -1.277 1.00 35.50 89 TYR A N 1
ATOM 667 C CA . TYR A 1 89 ? 2.333 -20.812 -0.257 1.00 35.50 89 TYR A CA 1
ATOM 668 C C . TYR A 1 89 ? 2.791 -21.664 0.927 1.00 35.50 89 TYR A C 1
ATOM 670 O O . TYR A 1 89 ? 3.155 -22.825 0.739 1.00 35.50 89 TYR A O 1
ATOM 678 N N . LEU A 1 90 ? 2.824 -21.084 2.129 1.00 32.59 90 LEU A N 1
ATOM 679 C CA . LEU A 1 90 ? 2.957 -21.885 3.344 1.00 32.59 90 LEU A CA 1
ATOM 680 C C . LEU A 1 90 ? 1.660 -22.694 3.490 1.00 32.59 90 LEU A C 1
ATOM 682 O O . LEU A 1 90 ? 0.585 -22.094 3.533 1.00 32.59 90 LEU A O 1
ATOM 686 N N . GLY A 1 91 ? 1.780 -24.022 3.498 1.00 41.59 91 GLY A N 1
ATOM 687 C CA . GLY A 1 91 ? 0.728 -24.914 3.988 1.00 41.59 91 GLY A CA 1
ATOM 688 C C . GLY A 1 91 ? 0.627 -24.841 5.502 1.00 41.59 91 GLY A C 1
ATOM 689 O O . GLY A 1 91 ? 1.694 -24.682 6.142 1.00 41.59 91 GLY A O 1
#

Radius of gyration: 14.6 Å; chains: 1; bounding box: 27×39×34 Å